Protein AF-A0A7X3HER7-F1 (afdb_monomer_lite)

Organism: NCBI:txid319939

Sequence (43 aa):
ARTVITEWHPTLFLPLTVTEPDRVTTYRYDDQGRQLSQSVSQR

InterPro domains:
  IPR006530 YD repeat [TIGR01643] (15-38)

Secondary structure (DSSP, 8-state):
----EEEE-TTT--EEEEE-SSEEEEEEE-TTS-EEEEEEEE-

pLDDT: mean 94.61, std 4.55, range [75.56, 98.0]

Radius of gyration: 11.06 Å; chains: 1; bounding box: 22×18×29 Å

Foldseek 3Di:
DKDWDFDADPPPRHTQWIDTPFKIKGWDADPVRHTPDIDIDTD

Structure (mmCIF, N/CA/C/O backbone):
data_AF-A0A7X3HER7-F1
#
_entry.id   AF-A0A7X3HER7-F1
#
loop_
_atom_site.group_PDB
_atom_site.id
_atom_site.type_symbol
_atom_site.label_atom_id
_atom_site.label_alt_id
_atom_site.label_comp_id
_atom_site.label_asym_id
_atom_site.label_entity_id
_atom_site.label_seq_id
_atom_site.pdbx_PDB_ins_code
_atom_site.Cartn_x
_atom_site.Cartn_y
_atom_site.Cartn_z
_atom_site.occupancy
_atom_site.B_iso_or_equiv
_atom_site.auth_seq_id
_atom_site.auth_comp_id
_atom_site.auth_asym_id
_atom_site.auth_atom_id
_atom_site.pdbx_PDB_model_num
ATOM 1 N N . ALA A 1 1 ? -15.956 -7.267 15.958 1.00 75.56 1 ALA A N 1
ATOM 2 C CA . ALA A 1 1 ? -15.010 -7.810 14.959 1.00 75.56 1 ALA A CA 1
ATOM 3 C C . ALA A 1 1 ? -14.332 -6.645 14.243 1.00 75.56 1 ALA A C 1
ATOM 5 O O . ALA A 1 1 ? -14.968 -5.606 14.114 1.00 75.56 1 ALA A O 1
ATOM 6 N N . ARG A 1 2 ? -13.066 -6.779 13.826 1.00 85.38 2 ARG A N 1
ATOM 7 C CA . ARG A 1 2 ? -12.398 -5.799 12.951 1.00 85.38 2 ARG A CA 1
ATOM 8 C C . ARG A 1 2 ? -12.422 -6.368 11.535 1.00 85.38 2 ARG A C 1
ATOM 10 O O . ARG A 1 2 ? -11.934 -7.476 11.341 1.00 85.38 2 ARG A O 1
ATOM 17 N N . THR A 1 3 ? -13.019 -5.647 10.592 1.00 93.38 3 THR A N 1
ATOM 18 C CA . THR A 1 3 ? -13.075 -6.058 9.184 1.00 93.38 3 THR A CA 1
ATOM 19 C C . THR A 1 3 ? -12.007 -5.302 8.417 1.00 93.38 3 THR A C 1
ATOM 21 O O . THR A 1 3 ? -11.952 -4.077 8.499 1.00 93.38 3 THR A O 1
ATOM 24 N N . VAL A 1 4 ? -11.177 -6.036 7.682 1.00 95.19 4 VAL A N 1
ATOM 25 C CA . VAL A 1 4 ? -10.194 -5.469 6.758 1.00 95.19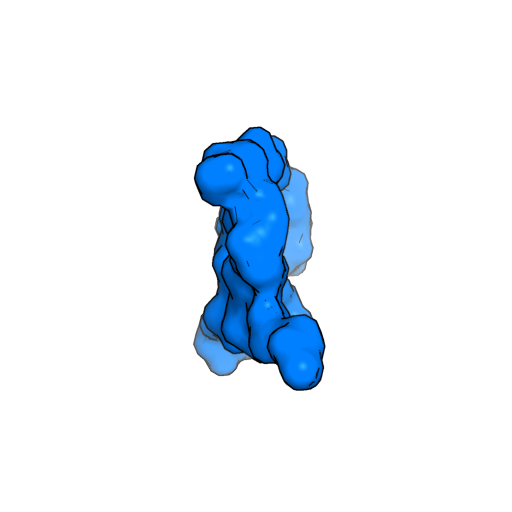 4 VAL A CA 1
ATOM 26 C C . VAL A 1 4 ? -10.611 -5.862 5.353 1.00 95.19 4 VAL A C 1
ATOM 28 O O . VAL A 1 4 ? -10.849 -7.040 5.087 1.00 95.19 4 VAL A O 1
ATOM 31 N N . ILE A 1 5 ? -10.732 -4.874 4.475 1.00 96.75 5 ILE A N 1
ATOM 32 C CA . ILE A 1 5 ? -11.038 -5.084 3.061 1.00 96.75 5 ILE A CA 1
ATOM 33 C C . ILE A 1 5 ? -9.786 -4.723 2.277 1.00 96.75 5 ILE A C 1
ATOM 35 O O . ILE A 1 5 ? -9.326 -3.586 2.350 1.00 96.75 5 ILE A O 1
ATOM 39 N N . THR A 1 6 ? -9.256 -5.683 1.527 1.00 97.31 6 THR A N 1
ATOM 40 C CA . THR A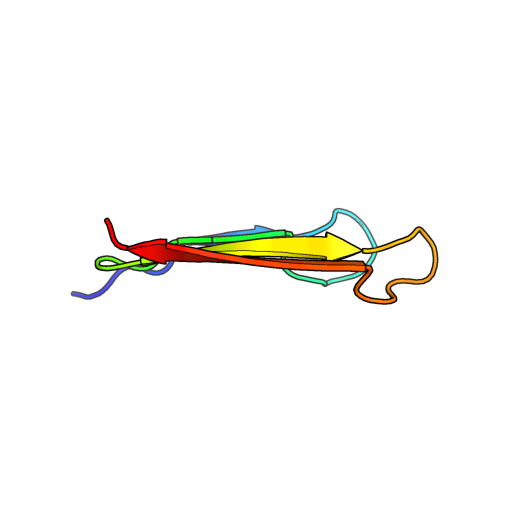 1 6 ? -8.106 -5.461 0.653 1.00 97.31 6 THR A CA 1
ATOM 41 C C . THR A 1 6 ? -8.523 -5.635 -0.795 1.00 97.31 6 THR A C 1
ATOM 43 O O . THR A 1 6 ? -8.965 -6.710 -1.198 1.00 97.31 6 THR A O 1
ATOM 46 N N . GLU A 1 7 ? -8.356 -4.576 -1.574 1.00 97.19 7 GLU A N 1
ATOM 47 C CA . GLU A 1 7 ? -8.454 -4.599 -3.026 1.00 97.19 7 GLU A CA 1
ATOM 48 C C . GLU A 1 7 ? -7.082 -4.936 -3.601 1.00 97.19 7 GLU A C 1
ATOM 50 O O . GLU A 1 7 ? -6.077 -4.348 -3.204 1.00 97.19 7 GLU A O 1
ATOM 55 N N . TRP A 1 8 ? -7.030 -5.879 -4.535 1.00 96.94 8 TRP A N 1
ATOM 56 C CA . TRP A 1 8 ? -5.785 -6.387 -5.105 1.00 96.94 8 TRP A CA 1
ATOM 57 C C . TRP A 1 8 ? -5.644 -5.994 -6.572 1.00 96.94 8 TRP A C 1
ATOM 59 O O . TRP A 1 8 ? -6.629 -5.900 -7.304 1.00 96.94 8 TRP A O 1
ATOM 69 N N . HIS A 1 9 ? -4.403 -5.812 -7.016 1.00 95.56 9 HIS A N 1
ATOM 70 C CA . HIS A 1 9 ? -4.070 -5.693 -8.428 1.00 95.56 9 HIS A CA 1
ATOM 71 C C . HIS A 1 9 ? -4.416 -7.006 -9.149 1.00 95.56 9 HIS A C 1
ATOM 73 O O . HIS A 1 9 ? -4.085 -8.076 -8.628 1.00 95.56 9 HIS A O 1
ATOM 79 N N . PRO A 1 10 ? -5.014 -6.961 -10.356 1.00 92.06 10 PRO A N 1
ATOM 80 C CA . PRO A 1 10 ? -5.561 -8.141 -11.033 1.00 92.06 10 PRO A CA 1
ATOM 81 C C . PRO A 1 10 ? -4.547 -9.262 -11.301 1.00 92.06 10 PRO A C 1
ATOM 83 O O . PRO A 1 10 ? -4.927 -10.426 -11.360 1.00 92.06 10 PRO A O 1
ATOM 86 N N . THR A 1 11 ? -3.268 -8.923 -11.481 1.00 93.44 11 THR A N 1
ATOM 87 C CA . THR A 1 11 ? -2.226 -9.875 -11.915 1.00 93.44 11 THR A CA 1
ATOM 88 C C . THR A 1 11 ? -0.982 -9.915 -11.036 1.00 93.44 11 THR A C 1
ATOM 90 O O . THR A 1 11 ? -0.217 -10.869 -11.116 1.00 93.44 11 THR A O 1
ATOM 93 N N . LEU A 1 12 ? -0.751 -8.888 -10.214 1.00 92.25 12 LEU A N 1
ATOM 94 C CA . LEU A 1 12 ? 0.528 -8.706 -9.518 1.00 92.25 12 LEU A CA 1
ATOM 95 C C . LEU A 1 12 ? 0.490 -9.222 -8.078 1.00 92.25 12 LEU A C 1
ATOM 97 O O . LEU A 1 12 ? 1.523 -9.244 -7.421 1.00 92.25 12 LEU A O 1
ATOM 101 N N . PHE A 1 13 ? -0.686 -9.624 -7.579 1.00 93.50 13 PHE A N 1
ATOM 102 C CA . PHE A 1 13 ? -0.896 -9.987 -6.172 1.00 93.50 13 PHE A CA 1
ATOM 103 C C . PHE A 1 13 ? -0.394 -8.905 -5.196 1.00 93.50 13 PHE A C 1
ATOM 105 O O . PHE A 1 13 ? 0.048 -9.199 -4.089 1.00 93.50 13 PHE A O 1
ATOM 112 N N . LEU A 1 14 ? -0.471 -7.637 -5.615 1.00 95.81 14 LEU A N 1
ATOM 113 C CA . LEU A 1 14 ? -0.120 -6.461 -4.819 1.00 95.81 14 LEU A CA 1
ATOM 114 C C . LEU A 1 14 ? -1.396 -5.725 -4.385 1.00 95.81 14 LEU A C 1
ATOM 116 O O . LEU A 1 14 ? -2.326 -5.628 -5.187 1.00 95.81 14 LEU A O 1
ATOM 120 N N . PRO A 1 15 ? -1.481 -5.213 -3.148 1.00 97.38 15 PRO A N 1
ATOM 121 C CA . PRO A 1 15 ? -2.686 -4.561 -2.644 1.00 97.38 15 PRO A CA 1
ATOM 122 C C . PRO A 1 15 ? -2.810 -3.141 -3.197 1.00 97.38 15 PRO A C 1
ATOM 124 O O . PRO A 1 15 ? -1.927 -2.327 -2.987 1.00 97.38 15 PRO A O 1
ATOM 127 N N . LEU A 1 16 ? -3.914 -2.802 -3.854 1.00 97.19 16 LEU A N 1
ATOM 128 C CA . LEU A 1 16 ? -4.196 -1.438 -4.317 1.00 97.19 16 LEU A CA 1
ATOM 129 C C . LEU A 1 16 ? -4.760 -0.564 -3.198 1.00 97.19 16 LEU A C 1
ATOM 131 O O . LEU A 1 16 ? -4.318 0.568 -3.010 1.00 97.19 16 LEU A O 1
ATOM 135 N N . THR A 1 17 ? -5.689 -1.111 -2.418 1.00 97.50 17 THR A N 1
ATOM 136 C CA . THR A 1 17 ? -6.315 -0.411 -1.295 1.00 97.50 17 THR A CA 1
ATOM 137 C C . THR A 1 17 ? -6.482 -1.372 -0.137 1.00 97.50 17 THR A C 1
ATOM 139 O O . THR A 1 17 ? -7.002 -2.470 -0.306 1.00 97.50 17 THR A O 1
ATOM 142 N N . VAL A 1 18 ? -6.094 -0.948 1.057 1.00 97.56 18 VAL A N 1
ATOM 143 C CA . VAL A 1 18 ? -6.375 -1.641 2.310 1.00 97.56 18 VAL A CA 1
ATOM 144 C C . VAL A 1 18 ? -7.244 -0.723 3.152 1.00 97.56 18 VAL A C 1
ATOM 146 O O . VAL A 1 18 ? -6.812 0.340 3.593 1.00 97.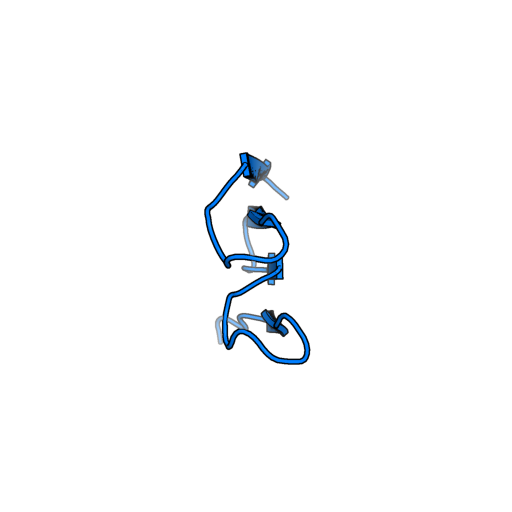56 18 VAL A O 1
ATOM 149 N N . THR A 1 19 ? -8.488 -1.128 3.354 1.00 96.88 19 THR A N 1
ATOM 150 C CA . THR A 1 19 ? -9.450 -0.430 4.199 1.00 96.88 19 THR A CA 1
ATOM 151 C C . THR A 1 19 ? -9.540 -1.147 5.532 1.00 96.88 19 THR A C 1
ATOM 153 O O . THR A 1 19 ? -10.061 -2.261 5.625 1.00 96.88 19 THR A O 1
ATOM 156 N N . GLU A 1 20 ? -9.051 -0.481 6.565 1.00 95.25 20 GLU A N 1
ATOM 157 C CA . GLU A 1 20 ? -9.211 -0.857 7.962 1.00 95.25 20 GLU A CA 1
ATOM 158 C C . GLU A 1 20 ? -10.345 -0.014 8.588 1.00 95.25 20 GLU A C 1
ATOM 160 O O . GLU A 1 20 ? -10.863 0.921 7.963 1.00 95.25 20 GLU A O 1
ATOM 165 N N . PRO A 1 21 ? -10.805 -0.344 9.807 1.00 94.44 21 PRO A N 1
ATOM 166 C CA . PRO A 1 21 ? -11.872 0.416 10.459 1.00 94.44 21 PRO A CA 1
ATOM 167 C C . PRO A 1 21 ? -11.537 1.899 10.688 1.00 94.44 21 PRO A C 1
ATOM 169 O O . PRO A 1 21 ? -12.422 2.741 10.586 1.00 94.44 21 PRO A O 1
ATOM 172 N N . ASP A 1 22 ? -10.277 2.206 10.979 1.00 94.31 22 ASP A N 1
ATOM 173 C CA . ASP A 1 22 ? -9.762 3.508 11.422 1.00 94.31 22 ASP A CA 1
ATOM 174 C C . ASP A 1 22 ? -8.910 4.227 10.367 1.00 94.31 22 ASP A C 1
ATOM 176 O O . ASP A 1 22 ? -8.639 5.423 10.482 1.00 94.31 22 ASP A O 1
ATOM 180 N N . ARG A 1 23 ? -8.481 3.514 9.325 1.00 95.88 23 ARG A N 1
ATOM 181 C CA . ARG A 1 23 ? -7.649 4.075 8.263 1.00 95.88 23 ARG A CA 1
ATOM 182 C C . ARG A 1 23 ? -7.863 3.387 6.926 1.00 95.88 23 ARG A C 1
ATOM 184 O O . ARG A 1 23 ? -8.255 2.226 6.845 1.00 95.88 23 ARG A O 1
ATOM 191 N N . VAL A 1 24 ? -7.528 4.106 5.870 1.00 97.62 24 VAL A N 1
ATOM 192 C CA . VAL A 1 24 ? -7.440 3.600 4.506 1.00 97.62 24 VAL A CA 1
ATOM 193 C C . VAL A 1 24 ? -6.021 3.824 4.015 1.00 97.62 24 VAL A C 1
ATOM 195 O O . VAL A 1 24 ? -5.494 4.933 4.094 1.00 97.62 24 VAL A O 1
ATOM 198 N N . THR A 1 25 ? -5.405 2.767 3.505 1.00 98.00 25 THR A N 1
ATOM 199 C CA . THR A 1 25 ? -4.106 2.837 2.842 1.00 98.00 25 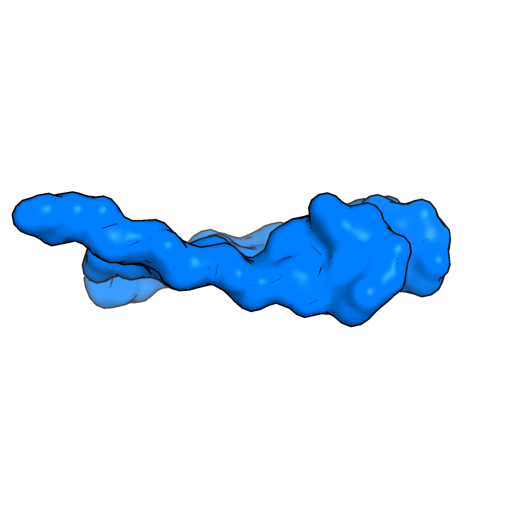THR A CA 1
ATOM 200 C C . THR A 1 25 ? -4.289 2.551 1.365 1.00 98.00 25 THR A C 1
ATOM 202 O O . THR A 1 25 ? -4.859 1.527 1.004 1.00 98.00 25 THR A O 1
ATOM 205 N N . THR A 1 26 ? -3.786 3.428 0.507 1.00 97.88 26 THR A N 1
ATOM 206 C CA . THR A 1 26 ? -3.812 3.248 -0.946 1.00 97.88 26 THR A CA 1
ATOM 207 C C . THR A 1 26 ? -2.390 3.180 -1.470 1.00 97.88 26 THR A C 1
ATOM 209 O O . THR A 1 26 ? -1.538 3.994 -1.104 1.00 97.88 26 THR A O 1
ATOM 212 N N . TYR A 1 27 ? -2.149 2.230 -2.360 1.00 97.88 27 TYR A N 1
ATOM 213 C CA . TYR A 1 27 ? -0.873 2.000 -3.010 1.00 97.88 27 TYR A CA 1
ATOM 214 C C . TYR A 1 27 ? -1.008 2.208 -4.514 1.00 97.88 27 TYR A C 1
ATOM 216 O O . TYR A 1 27 ? -2.033 1.904 -5.126 1.00 97.88 27 TYR A O 1
ATOM 224 N N . ARG A 1 28 ? 0.058 2.718 -5.125 1.00 96.56 28 ARG A N 1
ATOM 225 C CA . ARG A 1 28 ? 0.214 2.742 -6.579 1.00 96.56 28 ARG A CA 1
ATOM 226 C C . ARG A 1 28 ? 1.493 2.029 -6.945 1.00 96.56 28 ARG A C 1
ATOM 228 O O . ARG A 1 28 ? 2.537 2.304 -6.352 1.00 96.56 28 ARG A O 1
ATOM 235 N N . TYR A 1 29 ? 1.399 1.178 -7.950 1.00 96.25 29 TYR A N 1
ATOM 236 C CA . TYR A 1 29 ? 2.519 0.449 -8.517 1.00 96.25 29 TYR A CA 1
ATOM 237 C C . TYR A 1 29 ? 2.649 0.788 -9.996 1.00 96.25 29 TYR A C 1
AT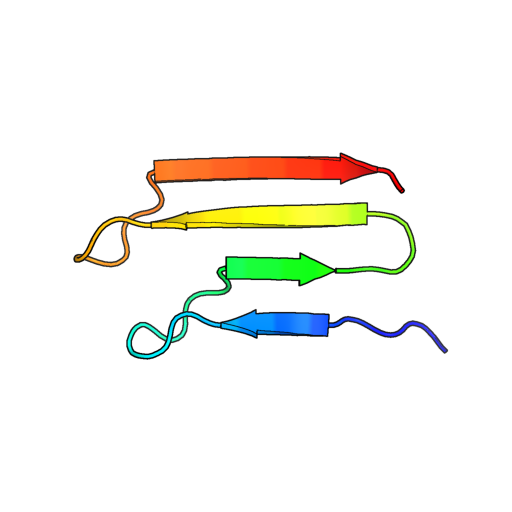OM 239 O O . TYR A 1 29 ? 1.673 1.201 -10.624 1.00 96.25 29 TYR A O 1
ATOM 247 N N . ASP A 1 30 ? 3.853 0.633 -10.531 1.00 93.31 30 ASP A N 1
ATOM 248 C CA . ASP A 1 30 ? 4.046 0.550 -11.973 1.00 93.31 30 ASP A CA 1
ATOM 249 C C . ASP A 1 30 ? 3.770 -0.869 -12.491 1.00 93.31 30 ASP A C 1
ATOM 251 O O . ASP A 1 30 ? 3.538 -1.806 -11.722 1.00 93.31 30 ASP A O 1
ATOM 255 N N . ASP A 1 31 ? 3.845 -1.037 -13.810 1.00 91.62 31 ASP A N 1
ATOM 256 C CA . ASP A 1 31 ? 3.584 -2.314 -14.484 1.00 91.62 31 ASP A CA 1
ATOM 257 C C . ASP A 1 31 ? 4.579 -3.426 -14.110 1.00 91.62 31 ASP A C 1
ATOM 259 O O . ASP A 1 31 ? 4.350 -4.594 -14.418 1.00 91.62 31 ASP A O 1
ATOM 263 N N . GLN A 1 32 ? 5.699 -3.084 -13.465 1.00 93.81 32 GLN A N 1
ATOM 264 C CA . GLN A 1 32 ? 6.691 -4.039 -12.963 1.00 93.81 32 GLN A CA 1
ATOM 265 C C . GLN A 1 32 ? 6.455 -4.393 -11.486 1.00 93.81 32 GLN A C 1
ATOM 267 O O . GLN A 1 32 ? 7.253 -5.114 -10.888 1.00 93.81 32 GLN A O 1
ATOM 272 N N . GLY A 1 33 ? 5.379 -3.882 -10.878 1.00 94.12 33 GLY A N 1
ATOM 273 C CA . GLY A 1 33 ? 5.044 -4.106 -9.474 1.00 94.12 33 GLY A CA 1
ATOM 274 C C . GLY A 1 33 ? 5.876 -3.284 -8.493 1.00 94.12 33 GLY A C 1
ATOM 275 O O . GLY A 1 33 ? 5.858 -3.553 -7.290 1.00 94.12 33 GLY A O 1
ATOM 276 N N . ARG A 1 34 ? 6.608 -2.270 -8.961 1.00 95.75 34 ARG A N 1
ATOM 277 C CA . ARG A 1 34 ? 7.382 -1.389 -8.081 1.00 95.75 34 ARG A CA 1
ATOM 278 C C . ARG A 1 34 ? 6.464 -0.305 -7.541 1.00 95.75 34 ARG A C 1
ATOM 280 O O . ARG A 1 34 ? 5.718 0.319 -8.291 1.00 95.75 34 ARG A O 1
ATOM 287 N N . GLN A 1 35 ? 6.515 -0.072 -6.234 1.00 96.12 35 GLN A N 1
ATOM 288 C CA . GLN A 1 35 ? 5.669 0.932 -5.599 1.00 96.12 35 GLN A CA 1
ATOM 289 C C . GLN A 1 35 ? 6.108 2.339 -6.010 1.00 96.12 35 GLN A C 1
ATOM 291 O O . GLN A 1 35 ? 7.240 2.743 -5.757 1.00 96.12 35 GLN A O 1
ATOM 296 N N . LEU A 1 36 ? 5.187 3.090 -6.605 1.00 96.75 36 LEU A N 1
ATOM 297 C CA . LEU A 1 36 ? 5.371 4.493 -6.968 1.00 96.75 36 LEU A CA 1
ATOM 298 C C . LEU A 1 36 ? 4.966 5.425 -5.827 1.00 96.75 36 LEU A C 1
ATOM 300 O O . LEU A 1 36 ? 5.614 6.439 -5.586 1.00 96.75 36 LEU A O 1
ATOM 304 N N . SER A 1 37 ? 3.883 5.094 -5.122 1.00 96.69 37 SE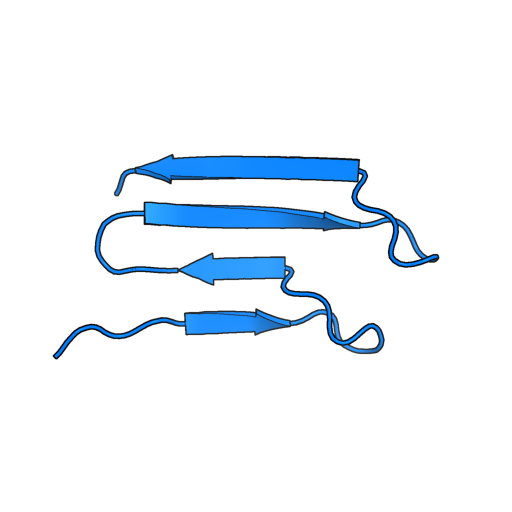R A N 1
ATOM 305 C CA . SER A 1 37 ? 3.397 5.909 -4.010 1.00 96.69 37 SER A CA 1
ATOM 306 C C . SER A 1 37 ? 2.571 5.097 -3.026 1.00 96.69 37 SER A C 1
ATOM 308 O O . SER A 1 37 ? 1.905 4.136 -3.411 1.00 96.69 37 SER A O 1
ATOM 310 N N . GLN A 1 38 ? 2.541 5.563 -1.783 1.00 97.19 38 GLN A N 1
ATOM 311 C CA . GLN A 1 38 ? 1.633 5.100 -0.744 1.00 97.19 38 GLN A CA 1
ATOM 312 C C . GLN A 1 38 ? 0.992 6.320 -0.085 1.00 97.19 38 GLN A C 1
ATOM 314 O O . GLN A 1 38 ? 1.678 7.298 0.213 1.00 97.19 38 GLN A O 1
ATOM 319 N N . SER A 1 39 ? -0.313 6.257 0.149 1.00 97.25 39 SER A N 1
ATOM 320 C CA . SER A 1 39 ? -1.053 7.269 0.895 1.00 97.25 39 SER A CA 1
ATOM 321 C C . SER A 1 39 ? -1.826 6.602 2.021 1.00 97.25 39 SER A C 1
ATOM 323 O O . SER A 1 39 ? -2.404 5.535 1.827 1.00 97.25 39 SER A O 1
ATOM 325 N N . VAL A 1 40 ? -1.813 7.222 3.198 1.00 96.94 40 VAL A N 1
ATOM 326 C CA . VAL A 1 40 ? -2.571 6.772 4.364 1.00 96.94 40 VAL A CA 1
ATOM 327 C C . VAL A 1 40 ? -3.511 7.898 4.760 1.00 96.94 40 VAL A C 1
ATOM 329 O O . VAL A 1 40 ? -3.074 9.025 4.991 1.00 96.94 40 VAL A O 1
ATOM 332 N N . SER A 1 41 ? -4.795 7.582 4.843 1.00 96.12 41 SER A N 1
ATOM 333 C CA . SER A 1 41 ? -5.841 8.486 5.299 1.00 96.12 41 SER A CA 1
ATOM 334 C C . SER A 1 41 ? -6.501 7.891 6.534 1.00 96.12 41 SER A C 1
ATOM 336 O O . SER A 1 41 ? -6.834 6.708 6.558 1.00 96.12 41 SER A O 1
ATOM 338 N N . GLN A 1 42 ? -6.650 8.699 7.577 1.00 93.56 42 GLN A N 1
ATOM 339 C CA . GLN A 1 42 ? -7.457 8.334 8.738 1.00 93.56 42 GLN A CA 1
ATOM 340 C C . GLN A 1 42 ? -8.934 8.504 8.375 1.00 93.56 42 GLN A C 1
ATOM 342 O O . GLN A 1 42 ? -9.273 9.430 7.634 1.00 93.56 42 GLN A O 1
ATOM 347 N N . ARG A 1 43 ? -9.782 7.593 8.853 1.00 78.31 43 ARG A N 1
ATOM 348 C CA . ARG A 1 43 ? -11.235 7.712 8.696 1.00 78.31 43 ARG A CA 1
ATOM 349 C C . ARG A 1 43 ? -11.859 8.627 9.736 1.00 78.31 43 ARG A C 1
ATOM 351 O O . ARG A 1 43 ? -11.360 8.641 10.881 1.00 78.31 43 ARG A O 1
#